Protein AF-A0A1F9ZJT3-F1 (afdb_monomer)

Nearest PDB structures (foldseek):
  1t6t-assembly1_1  TM=8.947E-01  e=3.913E-06  Aquifex aeolicus VF5
  2au3-assembly1_A  TM=6.476E-01  e=7.964E-03  Aquifex aeolicus
  5guj-assembly1_A  TM=5.489E-01  e=1.823E-02  Bacillus subtilis subsp. subtilis str. 168
  5vaz-assembly2_B  TM=5.739E-01  e=1.127E-01  Pseudomonas aeruginosa PAO1
  2yvq-assembly1_A  TM=6.242E-01  e=6.342E+00  Homo sapiens

Solvent-accessible surface area (backbone atoms only — not comparable to full-atom values): 7301 Å² total; per-residue (Å²): 129,79,50,51,47,58,45,43,52,56,51,50,58,51,46,53,52,47,42,62,47,18,72,81,27,38,36,37,25,65,36,70,61,38,43,53,26,36,40,74,66,72,36,75,54,49,57,43,47,64,53,88,90,57,53,70,59,62,48,33,56,60,49,41,75,82,31,63,44,37,34,51,49,53,37,75,42,77,64,25,53,49,50,52,50,54,49,42,57,41,25,48,76,58,70,17,47,72,47,54,62,66,44,54,50,51,47,64,74,44,53,88,82,50,56,43,58,63,52,46,51,62,52,53,54,50,27,53,59,51,29,72,70,75,113

Radius of gyration: 15.2 Å; Cα contacts (8 Å, |Δi|>4): 179; chains: 1; bounding box: 44×25×41 Å

Foldseek 3Di:
DDDLQRLLVLVLVLLVVVQVCLPQAAEEEADPLLQVLNVLSVRNHRDDHLDPPDDLLNSLLVCLVRAQEYEYAYWQDPVRVVVLVSNCVSNVVSNHHYDDPSNVSVCVSCPPVDGGSNCVSVVSVVSVVRNVVVD

Structure (mmCIF, N/CA/C/O backbone):
data_AF-A0A1F9ZJT3-F1
#
_entry.id   AF-A0A1F9ZJT3-F1
#
loop_
_atom_site.group_PDB
_atom_site.id
_atom_site.type_symbol
_atom_site.label_atom_id
_atom_site.label_alt_id
_atom_site.label_comp_id
_atom_site.label_asym_id
_atom_site.label_entity_id
_atom_site.label_seq_id
_atom_site.pdbx_PDB_ins_code
_atom_site.Cartn_x
_atom_site.Cartn_y
_atom_site.Cartn_z
_atom_site.occupancy
_atom_site.B_iso_or_equiv
_atom_site.auth_seq_id
_atom_site.auth_comp_id
_atom_site.auth_asym_id
_atom_site.auth_atom_id
_atom_site.pdbx_PDB_model_num
ATOM 1 N N . MET A 1 1 ? -18.035 13.826 12.768 1.00 80.12 1 MET A N 1
ATOM 2 C CA . MET A 1 1 ? -16.914 12.859 12.665 1.00 80.12 1 MET A CA 1
ATOM 3 C C . MET A 1 1 ? -17.532 11.481 12.581 1.00 80.12 1 MET A C 1
ATOM 5 O O . MET A 1 1 ? -18.493 11.282 13.305 1.00 80.12 1 MET A O 1
ATOM 9 N N . LEU A 1 2 ? -16.990 10.577 11.758 1.00 88.00 2 LEU A N 1
ATOM 10 C CA . LEU A 1 2 ? -17.476 9.194 11.705 1.00 88.00 2 LEU A CA 1
ATOM 11 C C . LEU A 1 2 ? -17.394 8.528 13.086 1.00 88.00 2 LEU A C 1
ATOM 13 O O . LEU A 1 2 ? -16.377 8.682 13.778 1.00 88.00 2 LEU A O 1
ATOM 17 N N . THR A 1 3 ? -18.442 7.798 13.453 1.00 93.75 3 THR A N 1
ATOM 18 C CA . THR A 1 3 ? -18.465 6.871 14.590 1.00 93.75 3 THR A CA 1
ATOM 19 C C . THR A 1 3 ? -17.497 5.702 14.349 1.00 93.75 3 THR A C 1
ATOM 21 O O . THR A 1 3 ? -17.047 5.486 13.217 1.00 93.75 3 THR A O 1
ATOM 24 N N . PRO A 1 4 ? -17.134 4.919 15.383 1.00 93.75 4 PRO A N 1
ATOM 25 C CA . PRO A 1 4 ? -16.359 3.696 15.188 1.00 93.75 4 PRO A CA 1
ATOM 26 C C . PRO A 1 4 ? -16.998 2.721 14.188 1.00 93.75 4 PRO A C 1
ATOM 28 O O . PRO A 1 4 ? -16.265 2.139 13.390 1.00 93.75 4 PRO A O 1
ATOM 31 N N . ALA A 1 5 ? -18.330 2.586 14.201 1.00 95.88 5 ALA A N 1
ATOM 32 C CA . ALA A 1 5 ? -19.074 1.711 13.296 1.00 95.88 5 ALA A CA 1
ATOM 33 C C . ALA A 1 5 ? -19.009 2.198 11.839 1.00 95.88 5 ALA A C 1
ATOM 35 O O . ALA A 1 5 ? -18.558 1.455 10.972 1.00 95.88 5 ALA A O 1
ATOM 36 N N . GLU A 1 6 ? -19.329 3.472 11.584 1.00 95.94 6 GLU A N 1
ATOM 37 C CA . GLU A 1 6 ? -19.243 4.060 10.235 1.00 95.94 6 GLU A CA 1
ATOM 38 C C . GLU A 1 6 ? -17.812 3.984 9.683 1.00 95.94 6 GLU A C 1
ATOM 40 O O . GLU A 1 6 ? -17.582 3.695 8.512 1.00 95.94 6 GLU A O 1
ATOM 45 N N . ARG A 1 7 ? -16.806 4.214 10.535 1.00 95.12 7 ARG A N 1
ATOM 46 C CA . ARG A 1 7 ? -15.402 4.159 10.116 1.00 95.12 7 ARG A CA 1
ATOM 47 C C . ARG A 1 7 ? -14.944 2.736 9.811 1.00 95.12 7 ARG A C 1
ATOM 49 O O . ARG A 1 7 ? -14.147 2.547 8.898 1.00 95.12 7 ARG A O 1
ATOM 56 N N . LEU A 1 8 ? -15.413 1.754 10.583 1.00 96.44 8 LEU A N 1
ATOM 57 C CA . LEU A 1 8 ? -15.176 0.342 10.300 1.00 96.44 8 LEU A CA 1
ATOM 58 C C . LEU A 1 8 ? -15.787 -0.041 8.953 1.00 96.44 8 LEU A C 1
ATOM 60 O O . LEU A 1 8 ? -15.095 -0.648 8.144 1.00 96.44 8 LEU A O 1
ATOM 64 N N . GLU A 1 9 ? -17.039 0.339 8.709 1.00 97.25 9 GLU A N 1
ATOM 65 C CA . GLU A 1 9 ? -17.746 0.051 7.461 1.00 97.25 9 GLU A CA 1
ATOM 66 C C . GLU A 1 9 ? -16.985 0.592 6.241 1.00 97.25 9 GLU A C 1
ATOM 68 O O . GLU A 1 9 ? -16.721 -0.150 5.297 1.00 97.25 9 GLU A O 1
ATOM 73 N N . GLU A 1 10 ? -16.543 1.851 6.286 1.00 97.25 10 GLU A N 1
ATOM 74 C CA . GLU A 1 10 ? -15.774 2.460 5.195 1.00 97.25 10 GLU A CA 1
ATOM 75 C C . GLU A 1 1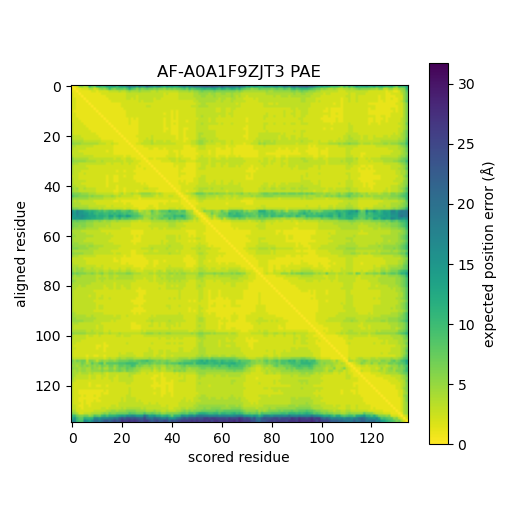0 ? -14.408 1.789 4.974 1.00 97.25 10 GLU A C 1
ATOM 77 O O . GLU A 1 10 ? -13.957 1.659 3.834 1.00 97.25 10 GLU A O 1
ATOM 82 N N . ILE A 1 11 ? -13.748 1.319 6.040 1.00 96.12 11 ILE A N 1
ATOM 83 C CA . ILE A 1 11 ? -12.508 0.541 5.908 1.00 96.12 11 ILE A CA 1
ATOM 84 C C . ILE A 1 11 ? -12.791 -0.808 5.249 1.00 96.12 11 ILE A C 1
ATOM 86 O O . ILE A 1 11 ? -12.046 -1.195 4.355 1.00 96.12 11 ILE A O 1
ATOM 90 N N . LEU A 1 12 ? -13.849 -1.515 5.653 1.00 96.81 12 LEU A N 1
ATOM 91 C CA . LEU A 1 12 ? -14.190 -2.817 5.075 1.00 96.81 12 LEU A CA 1
ATOM 92 C C . LEU A 1 12 ? -14.534 -2.693 3.585 1.00 96.81 12 LEU A C 1
ATOM 94 O O . LEU A 1 12 ? -13.941 -3.408 2.787 1.00 96.81 12 LEU A O 1
ATOM 98 N N . LYS A 1 13 ? -15.343 -1.699 3.188 1.00 97.50 13 LYS A N 1
ATOM 99 C CA . LYS A 1 13 ? -15.613 -1.401 1.766 1.00 97.50 13 LYS A CA 1
ATOM 100 C C . LYS A 1 13 ? -14.334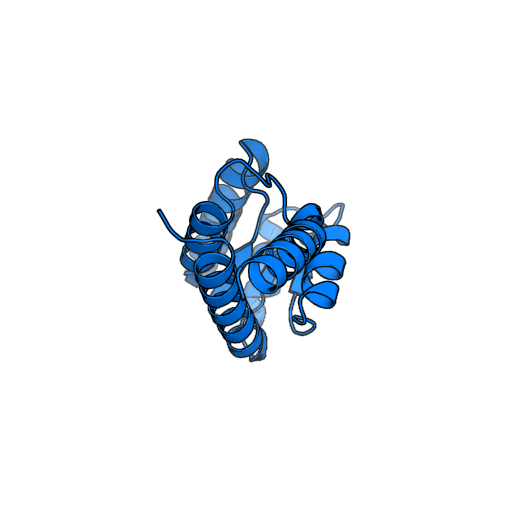 -1.151 0.964 1.00 97.50 13 LYS A C 1
ATOM 102 O O . LYS A 1 13 ? -14.225 -1.536 -0.199 1.00 97.50 13 LYS A O 1
ATOM 107 N N . LEU A 1 14 ? -13.362 -0.466 1.568 1.00 96.62 14 LEU A N 1
ATOM 108 C CA . LEU A 1 14 ? -12.083 -0.183 0.925 1.00 96.62 14 LEU A CA 1
ATOM 109 C C . LEU A 1 14 ? -11.203 -1.434 0.803 1.00 96.62 14 LEU A C 1
ATOM 111 O O . LEU A 1 14 ? -10.497 -1.567 -0.195 1.00 96.62 14 LEU A O 1
ATOM 115 N N . LEU A 1 15 ? -11.247 -2.334 1.790 1.00 96.38 15 LEU A N 1
ATOM 116 C CA . LEU A 1 15 ? -10.558 -3.624 1.741 1.00 96.38 15 LEU A CA 1
ATOM 117 C C . LEU A 1 15 ? -11.180 -4.557 0.699 1.00 96.38 15 LEU A C 1
ATOM 119 O O . LEU A 1 15 ? -10.429 -5.145 -0.069 1.00 96.38 15 LEU A O 1
ATOM 123 N N . ASP A 1 16 ? -12.510 -4.614 0.601 1.00 96.81 16 ASP A N 1
ATOM 124 C CA . ASP A 1 16 ? -13.207 -5.390 -0.433 1.00 96.81 16 ASP A CA 1
ATOM 125 C C . ASP A 1 16 ? -12.802 -4.903 -1.830 1.00 96.81 16 ASP A C 1
ATOM 127 O O . ASP A 1 16 ? -12.373 -5.678 -2.680 1.00 96.81 16 ASP A O 1
ATOM 131 N N . LYS A 1 17 ? -12.795 -3.580 -2.034 1.00 96.38 17 LYS A N 1
ATOM 132 C CA . LYS A 1 17 ? -12.313 -2.978 -3.282 1.00 96.38 17 LYS A CA 1
ATOM 133 C C . LYS A 1 17 ? -10.843 -3.297 -3.568 1.00 96.38 17 LYS A C 1
ATOM 135 O O . LYS A 1 17 ? -10.466 -3.450 -4.729 1.00 96.38 17 LYS A O 1
ATOM 140 N N . LEU A 1 18 ? -9.992 -3.314 -2.541 1.00 96.44 18 LEU A N 1
ATOM 141 C CA . LEU A 1 18 ? -8.587 -3.690 -2.696 1.00 96.44 18 LEU A CA 1
ATOM 142 C C . LEU A 1 18 ? -8.456 -5.158 -3.093 1.00 96.44 18 LEU A C 1
ATOM 144 O O . LEU A 1 18 ? -7.621 -5.443 -3.942 1.00 96.44 18 LEU A O 1
ATOM 148 N N . GLU A 1 19 ? -9.268 -6.055 -2.534 1.00 96.75 19 GLU A N 1
ATOM 149 C CA . GLU A 1 19 ? -9.248 -7.472 -2.901 1.00 96.75 19 GLU A CA 1
ATOM 150 C C . GLU A 1 19 ? -9.769 -7.721 -4.322 1.00 96.75 19 GLU A C 1
ATOM 152 O O . GLU A 1 19 ? -9.192 -8.519 -5.056 1.00 96.75 19 GLU A O 1
ATOM 157 N N . ASP A 1 20 ? -10.787 -6.982 -4.764 1.00 96.44 20 ASP A N 1
ATOM 158 C CA . ASP A 1 20 ? -11.243 -7.044 -6.156 1.00 96.44 20 ASP A CA 1
ATOM 159 C C . ASP A 1 20 ? -10.145 -6.570 -7.123 1.00 96.44 20 ASP A C 1
ATOM 161 O O . ASP A 1 20 ? -9.850 -7.222 -8.123 1.00 96.44 20 ASP A O 1
ATOM 165 N N . ILE A 1 21 ? -9.494 -5.444 -6.811 1.00 95.75 21 ILE A N 1
ATOM 166 C CA . ILE A 1 21 ? -8.399 -4.889 -7.623 1.00 95.75 21 ILE A CA 1
ATOM 167 C C . ILE A 1 21 ? -7.179 -5.813 -7.617 1.00 95.75 21 ILE A C 1
ATOM 169 O O . ILE A 1 21 ? -6.526 -5.965 -8.654 1.00 95.75 21 ILE A O 1
ATOM 173 N N . SER A 1 22 ? -6.893 -6.457 -6.479 1.00 96.25 22 SER A N 1
ATOM 174 C CA . SER A 1 22 ? -5.779 -7.397 -6.325 1.00 96.25 22 SER A CA 1
ATOM 175 C C . SER A 1 22 ? -5.885 -8.580 -7.287 1.00 96.25 22 SER A C 1
ATOM 177 O O . SER A 1 22 ? -4.913 -9.313 -7.466 1.00 96.25 22 SER A O 1
ATOM 179 N N . ALA A 1 23 ? -7.026 -8.754 -7.963 1.00 94.56 23 ALA A N 1
ATOM 180 C CA . ALA A 1 23 ? -7.203 -9.828 -8.908 1.00 94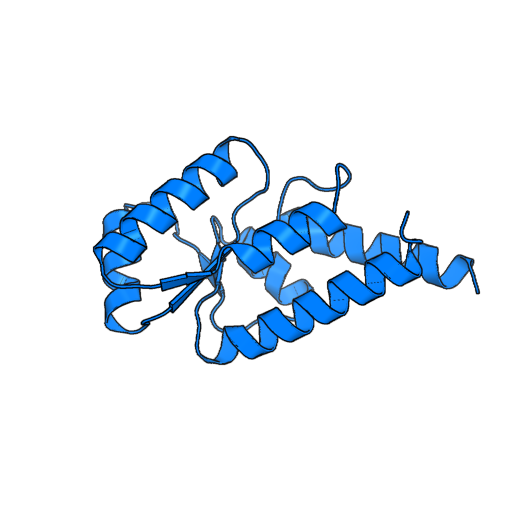.56 23 ALA A CA 1
ATOM 181 C C . ALA A 1 23 ? -6.221 -9.806 -10.078 1.00 94.56 23 ALA A C 1
ATOM 183 O O . ALA A 1 23 ? -5.625 -10.839 -10.386 1.00 94.56 23 ALA A O 1
ATOM 184 N N . ASP A 1 24 ? -6.023 -8.621 -10.645 1.00 95.06 24 ASP A N 1
ATOM 185 C CA . ASP A 1 24 ? -5.223 -8.406 -11.853 1.00 95.06 24 ASP A CA 1
ATOM 186 C C . ASP A 1 24 ? -4.184 -7.287 -11.666 1.00 95.06 24 ASP A C 1
ATOM 188 O O . ASP A 1 24 ? -3.252 -7.146 -12.458 1.00 95.06 24 ASP A O 1
ATOM 192 N N . THR A 1 25 ? -4.325 -6.485 -10.604 1.00 97.56 25 THR A N 1
ATOM 193 C CA . THR A 1 25 ? -3.456 -5.343 -10.307 1.00 97.56 25 THR A CA 1
ATOM 194 C C . THR A 1 25 ? -2.639 -5.613 -9.044 1.00 97.56 25 THR A C 1
ATOM 196 O O . THR A 1 25 ? -3.218 -5.780 -7.968 1.00 97.56 25 THR A O 1
ATOM 199 N N . PRO A 1 26 ? -1.299 -5.614 -9.109 1.00 97.81 26 PRO A N 1
ATOM 200 C CA . PRO A 1 26 ? -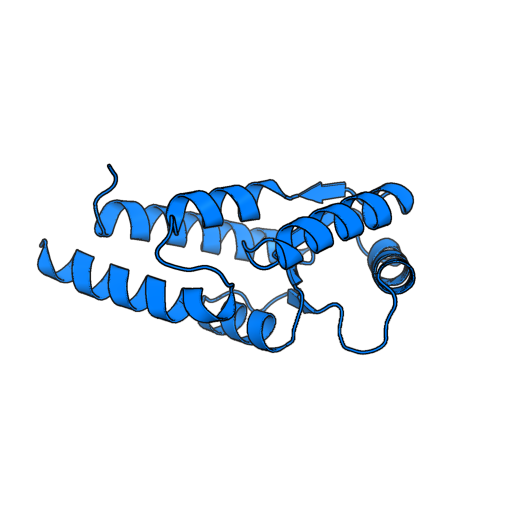0.474 -5.842 -7.937 1.00 97.81 26 PRO A CA 1
ATOM 201 C C . PRO A 1 26 ? -0.562 -4.686 -6.938 1.00 97.81 26 PRO A C 1
ATOM 203 O O . PRO A 1 26 ? -0.517 -3.504 -7.297 1.00 97.81 26 PRO A O 1
ATOM 206 N N . ILE A 1 27 ? -0.631 -5.047 -5.658 1.00 98.19 27 ILE A N 1
ATOM 207 C CA . ILE A 1 27 ? -0.511 -4.134 -4.523 1.00 98.19 27 ILE A CA 1
ATOM 208 C C . ILE A 1 27 ? 0.944 -4.164 -4.059 1.00 98.19 27 ILE A C 1
ATOM 210 O O . ILE A 1 27 ? 1.409 -5.135 -3.463 1.00 98.19 27 ILE A O 1
ATOM 214 N N . VAL A 1 28 ? 1.669 -3.087 -4.336 1.00 97.69 28 VAL A N 1
ATOM 215 C CA . VAL A 1 28 ? 3.081 -2.930 -3.993 1.00 97.69 28 VAL A CA 1
ATOM 216 C C . VAL A 1 28 ? 3.218 -2.420 -2.563 1.00 97.69 28 VAL A C 1
ATOM 218 O O . VAL A 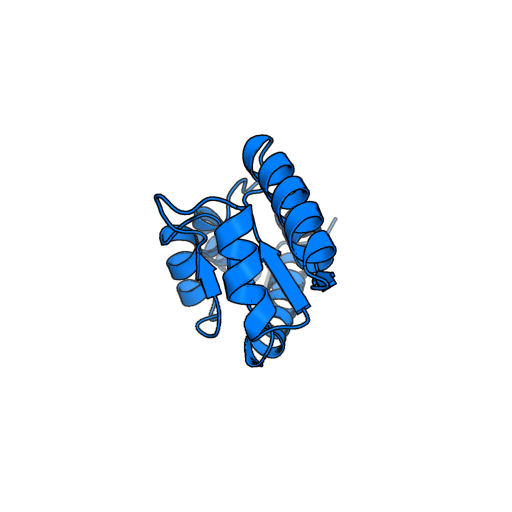1 28 ? 2.716 -1.342 -2.237 1.00 97.69 28 VAL A O 1
ATOM 221 N N . VAL A 1 29 ? 3.948 -3.166 -1.735 1.00 96.19 29 VAL A N 1
ATOM 222 C CA . VAL A 1 29 ? 4.235 -2.838 -0.329 1.00 96.19 29 VAL A CA 1
ATOM 223 C C . VAL A 1 29 ? 5.740 -2.769 -0.051 1.00 96.19 29 VAL A C 1
ATOM 225 O O . VAL A 1 29 ? 6.556 -3.231 -0.852 1.00 96.19 29 VAL A O 1
ATOM 228 N N . GLU A 1 30 ? 6.140 -2.190 1.083 1.00 92.44 30 GLU A N 1
ATOM 229 C CA . GLU A 1 30 ? 7.561 -2.044 1.428 1.00 92.44 30 GLU A CA 1
ATOM 230 C C . GLU A 1 30 ? 8.177 -3.393 1.828 1.00 92.44 30 GLU A C 1
ATOM 232 O O . GLU A 1 30 ? 9.227 -3.789 1.308 1.00 92.44 30 GLU A O 1
ATOM 237 N N . GLY A 1 31 ? 7.511 -4.135 2.717 1.00 92.94 31 GLY A N 1
ATOM 238 C CA . GLY A 1 31 ? 8.080 -5.320 3.348 1.00 92.94 31 GLY A CA 1
ATOM 239 C C . GLY A 1 31 ? 7.158 -6.534 3.417 1.00 92.94 31 GLY A C 1
ATOM 240 O O . GLY A 1 31 ? 5.951 -6.479 3.212 1.00 92.94 31 GLY A O 1
ATOM 241 N N . ARG A 1 32 ? 7.746 -7.683 3.773 1.00 93.75 32 ARG A N 1
ATOM 242 C CA . ARG A 1 32 ? 7.000 -8.942 3.963 1.00 93.75 32 ARG A CA 1
ATOM 243 C C . ARG A 1 32 ? 5.974 -8.865 5.093 1.00 93.75 32 ARG A C 1
ATOM 245 O O . ARG A 1 32 ? 4.985 -9.581 5.055 1.00 93.75 32 ARG A O 1
ATOM 252 N N . ARG A 1 33 ? 6.209 -8.032 6.109 1.00 94.88 33 ARG A N 1
ATOM 253 C CA . ARG A 1 33 ? 5.259 -7.872 7.216 1.00 94.88 33 ARG A CA 1
ATOM 254 C C . ARG A 1 33 ? 3.982 -7.161 6.771 1.00 94.88 33 ARG A C 1
ATOM 256 O O . ARG A 1 33 ? 2.911 -7.552 7.220 1.00 94.88 33 ARG A O 1
ATOM 263 N N . ASP A 1 34 ? 4.084 -6.238 5.818 1.00 95.69 34 ASP A N 1
ATOM 264 C CA . ASP A 1 34 ? 2.923 -5.607 5.183 1.00 95.69 34 ASP A CA 1
ATOM 265 C C . ASP A 1 34 ? 2.106 -6.633 4.398 1.00 95.69 34 ASP A C 1
ATOM 267 O O . ASP A 1 34 ? 0.885 -6.668 4.517 1.00 95.69 34 ASP A O 1
ATOM 271 N N . VAL A 1 35 ? 2.776 -7.529 3.658 1.00 96.69 35 VAL A N 1
ATOM 272 C CA . VAL A 1 35 ? 2.115 -8.649 2.961 1.00 96.69 35 VAL A CA 1
ATOM 273 C C . VAL A 1 35 ? 1.309 -9.498 3.948 1.00 96.69 35 VAL A C 1
ATOM 275 O O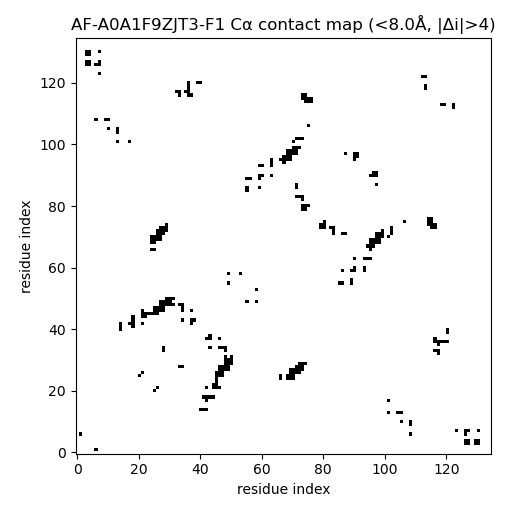 . VAL A 1 35 ? 0.144 -9.804 3.707 1.00 96.69 35 VAL A O 1
ATOM 278 N N . GLU A 1 36 ? 1.901 -9.856 5.090 1.00 96.88 36 GLU A N 1
ATOM 279 C CA . GLU A 1 36 ? 1.202 -10.627 6.123 1.00 96.88 36 GLU A CA 1
ATOM 280 C C . GLU A 1 36 ? 0.059 -9.840 6.782 1.00 96.88 36 GLU A C 1
ATOM 282 O O . GLU A 1 36 ? -0.971 -10.421 7.130 1.00 96.88 36 GLU A O 1
ATOM 287 N N . ALA A 1 37 ? 0.194 -8.522 6.931 1.00 96.75 37 ALA A N 1
ATOM 288 C CA . ALA A 1 37 ? -0.883 -7.671 7.423 1.00 96.75 37 ALA A CA 1
ATOM 289 C C . ALA A 1 37 ? -2.065 -7.632 6.443 1.00 96.75 37 ALA A C 1
ATOM 291 O O . ALA A 1 37 ? -3.205 -7.795 6.875 1.00 96.75 37 ALA A O 1
ATOM 292 N N . PHE A 1 38 ? -1.810 -7.510 5.138 1.00 97.12 38 PHE A N 1
ATOM 293 C CA . PHE A 1 38 ? -2.839 -7.608 4.099 1.00 97.12 38 PHE A CA 1
ATOM 294 C C . PHE A 1 38 ? -3.562 -8.957 4.125 1.00 97.12 38 PHE A C 1
ATOM 296 O O . PHE A 1 38 ? -4.793 -8.979 4.172 1.00 97.12 38 PHE A O 1
ATOM 303 N N . LYS A 1 39 ? -2.826 -10.071 4.240 1.00 96.62 39 LYS A N 1
ATOM 304 C CA . LYS A 1 39 ? -3.425 -11.411 4.380 1.00 96.62 39 LYS A CA 1
ATOM 305 C C . LYS A 1 39 ? -4.365 -11.503 5.580 1.00 96.62 39 LYS A C 1
ATOM 307 O O . LYS A 1 39 ? -5.465 -12.033 5.464 1.00 96.62 39 LYS A O 1
ATOM 312 N N . ARG A 1 40 ? -3.969 -10.950 6.733 1.00 96.81 40 ARG A N 1
ATOM 313 C CA . ARG A 1 40 ? -4.819 -10.896 7.941 1.00 96.81 40 ARG A CA 1
ATOM 314 C C . ARG A 1 40 ? -6.065 -10.028 7.762 1.00 96.81 40 ARG A C 1
ATOM 316 O O . ARG A 1 40 ? -7.032 -10.218 8.493 1.00 96.81 40 ARG A O 1
ATOM 323 N N . MET A 1 41 ? -6.035 -9.080 6.829 1.00 95.50 41 MET A N 1
ATOM 324 C CA . MET A 1 41 ? -7.173 -8.236 6.459 1.00 95.50 41 MET A CA 1
ATOM 325 C C . MET A 1 41 ? -8.031 -8.839 5.337 1.00 95.50 41 MET A C 1
ATOM 327 O O . MET A 1 41 ? -8.990 -8.197 4.925 1.00 95.50 41 MET A O 1
ATOM 331 N N . GLY A 1 42 ? -7.725 -10.058 4.875 1.00 94.94 42 GLY A N 1
ATOM 332 C CA . GLY A 1 42 ? -8.490 -10.757 3.839 1.00 94.94 42 GLY A CA 1
ATOM 333 C C . GLY A 1 42 ? -7.982 -10.549 2.413 1.00 94.94 42 GLY A C 1
ATOM 334 O O . GLY A 1 42 ? -8.624 -11.029 1.490 1.00 94.94 42 GLY A O 1
ATOM 335 N N . ILE A 1 43 ? -6.836 -9.885 2.230 1.00 96.31 43 ILE A N 1
ATOM 336 C CA . ILE A 1 43 ? -6.251 -9.606 0.912 1.00 96.31 43 ILE A CA 1
ATOM 337 C C . ILE A 1 43 ? -5.005 -10.467 0.729 1.00 96.31 43 ILE A C 1
ATOM 339 O O . ILE A 1 43 ? -3.951 -10.191 1.308 1.00 96.31 43 ILE A O 1
ATOM 343 N N . ALA A 1 44 ? -5.123 -11.548 -0.039 1.00 89.25 44 ALA A N 1
ATOM 344 C CA . ALA A 1 44 ? -4.049 -12.537 -0.174 1.00 89.25 44 ALA A CA 1
ATOM 345 C C . ALA A 1 44 ? -3.408 -12.573 -1.566 1.00 89.25 44 ALA A C 1
ATOM 347 O O . ALA A 1 44 ? -2.293 -13.084 -1.709 1.00 89.25 44 ALA A O 1
ATOM 348 N N . ARG A 1 45 ? -4.095 -12.053 -2.585 1.00 93.44 45 ARG A N 1
ATOM 349 C CA . ARG A 1 45 ? -3.666 -12.129 -3.985 1.00 93.44 45 ARG A CA 1
ATOM 350 C C . ARG A 1 45 ? -2.843 -10.906 -4.375 1.00 93.44 45 ARG A C 1
ATOM 352 O O . ARG A 1 45 ? -3.082 -9.810 -3.886 1.00 93.44 45 ARG A O 1
ATOM 359 N N . ASN A 1 46 ? -1.836 -11.121 -5.221 1.00 94.94 46 ASN A N 1
ATOM 360 C CA . ASN A 1 46 ? -0.991 -10.092 -5.841 1.00 94.94 46 ASN A CA 1
ATOM 361 C C . ASN A 1 46 ? -0.474 -8.976 -4.907 1.00 94.94 46 ASN A C 1
ATOM 363 O O . ASN A 1 46 ? -0.244 -7.850 -5.345 1.00 94.94 46 ASN A O 1
ATOM 367 N N . VAL A 1 47 ? -0.231 -9.275 -3.627 1.00 97.19 47 VAL A N 1
ATOM 368 C CA . VAL A 1 47 ? 0.462 -8.355 -2.714 1.00 97.19 47 VAL A CA 1
ATOM 369 C C . VAL A 1 47 ? 1.961 -8.620 -2.803 1.00 97.19 47 VAL A C 1
ATOM 371 O O . VAL A 1 47 ? 2.443 -9.675 -2.384 1.00 97.19 47 VAL A O 1
ATOM 374 N N . VAL A 1 48 ? 2.707 -7.667 -3.356 1.00 96.19 48 VAL A N 1
ATOM 375 C CA . VAL A 1 48 ? 4.124 -7.830 -3.699 1.00 96.19 48 VAL A CA 1
ATOM 376 C C . VAL A 1 48 ? 4.966 -6.838 -2.909 1.00 96.19 48 VAL A C 1
ATOM 378 O O . VAL A 1 48 ? 4.800 -5.627 -3.020 1.00 96.19 48 VAL A O 1
ATOM 381 N N . SER A 1 49 ? 5.909 -7.340 -2.113 1.00 95.62 49 SER A N 1
ATOM 382 C CA . SER A 1 49 ? 6.886 -6.483 -1.435 1.00 95.62 49 SER A CA 1
ATOM 383 C C . SER A 1 49 ? 8.071 -6.168 -2.348 1.00 95.62 49 SER A C 1
ATOM 385 O O . SER A 1 49 ? 8.565 -7.089 -2.999 1.00 95.62 49 SER A O 1
ATOM 387 N N . ILE A 1 50 ? 8.618 -4.948 -2.289 1.00 92.88 50 ILE A N 1
ATOM 388 C CA . ILE A 1 50 ? 9.852 -4.569 -3.020 1.00 92.88 50 ILE A CA 1
ATOM 389 C C . ILE A 1 50 ? 11.026 -5.506 -2.678 1.00 92.88 50 ILE A C 1
ATOM 391 O O . ILE A 1 50 ? 11.877 -5.802 -3.516 1.00 92.88 50 ILE A O 1
ATOM 395 N N . GLY A 1 51 ? 11.037 -6.034 -1.451 1.00 76.56 51 GLY A N 1
ATOM 396 C CA . GLY A 1 51 ? 12.050 -6.975 -0.990 1.00 76.56 51 GLY A CA 1
ATOM 397 C C . GLY A 1 51 ? 13.374 -6.292 -0.641 1.00 76.56 51 GLY A C 1
ATOM 398 O O . GLY A 1 51 ? 13.582 -5.100 -0.853 1.00 76.56 51 GLY A O 1
ATOM 399 N N . LYS A 1 52 ? 14.291 -7.053 -0.037 1.00 76.44 52 LYS A N 1
ATOM 400 C CA . LYS A 1 52 ? 15.625 -6.549 0.313 1.00 76.44 52 LYS A CA 1
ATOM 401 C C . LYS A 1 52 ? 16.575 -6.747 -0.866 1.00 76.44 52 LYS A C 1
ATOM 403 O O . LYS A 1 52 ? 16.664 -7.853 -1.386 1.00 76.44 52 LYS A O 1
ATOM 408 N N . GLY A 1 53 ? 17.325 -5.704 -1.218 1.00 78.62 53 GLY A N 1
ATOM 409 C CA . GLY A 1 53 ? 18.447 -5.788 -2.161 1.00 78.62 53 GLY A CA 1
ATOM 410 C C . GLY A 1 53 ? 18.117 -5.479 -3.622 1.00 78.62 53 GLY A C 1
ATOM 411 O O . GLY A 1 53 ? 19.044 -5.396 -4.421 1.00 78.62 53 GLY A O 1
ATOM 412 N N . LEU A 1 54 ? 16.846 -5.257 -3.973 1.00 84.50 54 LEU A N 1
ATOM 413 C CA . LEU A 1 54 ? 16.466 -4.784 -5.304 1.00 84.50 54 LEU A CA 1
ATOM 414 C C . LEU A 1 54 ? 16.363 -3.256 -5.314 1.00 84.50 54 LEU A C 1
ATOM 416 O O . LEU A 1 54 ? 15.845 -2.653 -4.372 1.00 84.50 54 LEU A O 1
ATOM 420 N N . SER A 1 55 ? 16.862 -2.621 -6.375 1.00 92.38 55 SER A N 1
ATOM 421 C CA . SER A 1 55 ? 16.640 -1.188 -6.572 1.00 92.38 55 SER A CA 1
ATOM 422 C C . SER A 1 55 ? 15.169 -0.929 -6.921 1.00 92.38 55 SER A C 1
ATOM 424 O O . SER A 1 55 ? 14.524 -1.777 -7.539 1.00 92.38 55 SER A O 1
ATOM 426 N N . ILE A 1 56 ? 14.645 0.253 -6.574 1.00 94.44 56 ILE A N 1
ATOM 427 C CA . ILE A 1 56 ? 13.279 0.660 -6.953 1.00 94.44 56 ILE A CA 1
ATOM 428 C C . ILE A 1 56 ? 13.091 0.557 -8.471 1.00 94.44 56 ILE A C 1
ATOM 430 O O . ILE A 1 56 ? 12.074 0.050 -8.927 1.00 94.44 56 ILE A O 1
ATOM 434 N N . PHE A 1 57 ? 14.090 0.983 -9.248 1.00 93.50 57 PHE A N 1
ATOM 435 C CA . PHE A 1 57 ? 14.017 0.959 -10.705 1.00 93.50 57 PHE A CA 1
ATOM 436 C C . PHE A 1 57 ? 13.889 -0.468 -11.247 1.00 93.50 57 PHE A C 1
ATOM 438 O O . PHE A 1 57 ? 12.960 -0.753 -11.992 1.00 93.50 57 PHE A O 1
ATOM 445 N N . THR A 1 58 ? 14.761 -1.383 -10.812 1.00 95.19 58 THR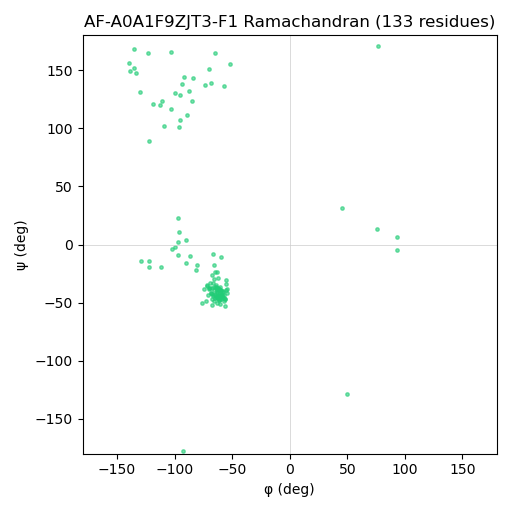 A N 1
ATOM 446 C CA . THR A 1 58 ? 14.716 -2.790 -11.243 1.00 95.19 58 THR A CA 1
ATOM 447 C C . THR A 1 58 ? 13.430 -3.479 -10.788 1.00 95.19 58 THR A C 1
ATOM 449 O O . THR A 1 58 ? 12.876 -4.300 -11.511 1.00 95.19 58 THR A O 1
ATOM 452 N N . PHE A 1 59 ? 12.930 -3.147 -9.593 1.00 97.00 59 PHE A N 1
ATOM 453 C CA . PHE A 1 59 ? 11.637 -3.641 -9.126 1.00 97.00 59 PHE A CA 1
ATOM 454 C C . PHE A 1 59 ? 10.501 -3.200 -10.058 1.00 97.00 59 PHE A C 1
ATOM 456 O O . PHE A 1 59 ? 9.737 -4.041 -10.529 1.00 97.00 59 PHE A O 1
ATOM 463 N N . CYS A 1 60 ? 10.418 -1.903 -10.361 1.00 97.50 60 CYS A N 1
ATOM 464 C CA . CYS A 1 60 ? 9.393 -1.353 -11.242 1.00 97.50 60 CYS A CA 1
ATOM 465 C C . CYS A 1 60 ? 9.490 -1.905 -12.672 1.00 97.50 60 CYS A C 1
ATOM 467 O O . CYS A 1 60 ? 8.457 -2.236 -13.247 1.00 97.50 60 CYS A O 1
ATOM 469 N N . GLU A 1 61 ? 10.702 -2.059 -13.213 1.00 96.88 61 GLU A N 1
ATOM 470 C CA . GLU A 1 61 ? 10.944 -2.656 -14.534 1.00 96.88 61 GLU A CA 1
ATOM 471 C C . GLU A 1 61 ? 10.468 -4.116 -14.604 1.00 96.88 61 GLU A C 1
ATOM 473 O O . GLU A 1 61 ? 9.907 -4.548 -15.604 1.00 96.88 61 GLU A O 1
ATOM 478 N N . ASN A 1 62 ? 10.665 -4.903 -13.543 1.00 96.12 62 ASN A N 1
ATOM 479 C CA . ASN A 1 62 ? 10.197 -6.289 -13.531 1.00 96.12 62 ASN A CA 1
ATOM 480 C C . ASN A 1 62 ? 8.667 -6.369 -13.520 1.00 96.12 62 ASN A C 1
ATOM 482 O O . ASN A 1 62 ? 8.093 -7.168 -14.252 1.00 96.12 62 ASN A O 1
ATOM 486 N N . ILE A 1 63 ? 8.010 -5.530 -12.717 1.00 97.50 63 ILE A N 1
ATOM 487 C CA . ILE A 1 63 ? 6.545 -5.489 -12.631 1.00 97.50 63 ILE A CA 1
ATOM 488 C C . ILE A 1 63 ? 5.918 -4.974 -13.938 1.00 97.50 63 ILE A C 1
ATOM 490 O O . ILE A 1 63 ? 4.883 -5.490 -14.358 1.00 97.50 63 ILE A O 1
ATOM 494 N N . SER A 1 64 ? 6.542 -4.001 -14.613 1.00 97.50 64 SER A N 1
ATOM 495 C CA . SER A 1 64 ? 6.004 -3.409 -15.849 1.00 97.50 64 SER A CA 1
ATOM 496 C C . SER A 1 64 ? 5.944 -4.374 -17.033 1.00 97.50 64 SER A C 1
ATOM 498 O O . SER A 1 64 ? 5.212 -4.126 -17.988 1.00 97.50 64 SER A O 1
ATOM 500 N N . ARG A 1 65 ? 6.677 -5.493 -16.975 1.00 97.31 65 ARG A N 1
ATOM 501 C CA . ARG A 1 65 ? 6.636 -6.543 -18.006 1.00 97.31 65 ARG A CA 1
ATOM 502 C C . ARG A 1 65 ? 5.298 -7.276 -18.054 1.00 97.31 65 ARG A C 1
ATOM 504 O O . ARG A 1 65 ? 4.945 -7.799 -19.106 1.00 97.31 65 ARG A O 1
ATOM 511 N N . GLU A 1 66 ? 4.578 -7.319 -16.936 1.00 96.94 66 GLU A N 1
ATOM 512 C CA . GLU A 1 66 ? 3.357 -8.121 -16.782 1.00 96.94 66 GLU A CA 1
ATOM 513 C C . GLU A 1 66 ? 2.132 -7.276 -16.405 1.00 96.94 66 GLU A C 1
ATOM 515 O O . GLU A 1 66 ? 1.000 -7.705 -16.627 1.00 96.94 66 GLU A O 1
ATOM 520 N N . HIS A 1 67 ? 2.331 -6.061 -15.883 1.00 97.88 67 HIS A N 1
ATOM 521 C CA . HIS A 1 67 ? 1.248 -5.233 -15.357 1.00 97.88 67 HIS A CA 1
ATOM 522 C C . HIS A 1 67 ? 1.272 -3.807 -15.913 1.00 97.88 67 HIS A C 1
ATOM 524 O O . HIS A 1 67 ? 2.287 -3.116 -15.863 1.00 97.88 67 HIS A O 1
ATOM 530 N N . ALA A 1 68 ? 0.110 -3.337 -16.375 1.00 97.44 68 ALA A N 1
ATOM 531 C CA . ALA A 1 68 ? -0.089 -1.968 -16.861 1.00 97.44 68 ALA A CA 1
ATOM 532 C C . ALA A 1 68 ? -0.523 -0.979 -15.760 1.00 97.44 68 ALA A C 1
ATOM 534 O O . ALA A 1 68 ? -0.454 0.237 -15.947 1.00 97.44 68 ALA A O 1
ATOM 535 N N . GLU A 1 69 ? -0.973 -1.481 -14.609 1.00 98.25 69 GLU A N 1
ATOM 536 C CA . GLU A 1 69 ? -1.369 -0.684 -13.447 1.00 98.25 69 GLU A CA 1
ATOM 537 C C . GLU A 1 69 ? -0.857 -1.342 -12.162 1.00 98.25 69 GLU A C 1
ATOM 539 O O . GLU A 1 69 ? -0.753 -2.564 -12.091 1.00 98.25 69 GLU A O 1
ATOM 544 N N . VAL A 1 70 ? -0.556 -0.531 -11.145 1.00 98.50 70 VAL A N 1
ATOM 545 C CA . VAL A 1 70 ? -0.233 -0.972 -9.780 1.00 98.50 70 VAL A CA 1
ATOM 546 C C . VAL A 1 70 ? -0.965 -0.123 -8.740 1.00 98.50 70 VAL A C 1
ATOM 548 O O . VAL A 1 70 ? -1.212 1.070 -8.940 1.00 98.50 70 VAL A O 1
ATOM 551 N N . VAL A 1 71 ? -1.238 -0.705 -7.573 1.00 98.06 71 VAL A N 1
ATOM 552 C CA . VAL A 1 71 ? -1.603 0.037 -6.357 1.00 98.06 71 VAL A CA 1
ATOM 553 C C . VAL A 1 71 ? -0.365 0.158 -5.479 1.00 98.06 71 VAL A C 1
ATOM 555 O O . VAL A 1 71 ? 0.283 -0.840 -5.188 1.00 98.06 71 VAL A O 1
ATOM 558 N N . VAL A 1 72 ? -0.041 1.362 -5.008 1.00 97.31 72 VAL A N 1
ATOM 559 C CA . VAL A 1 72 ? 1.089 1.564 -4.085 1.00 97.31 72 VAL A CA 1
ATOM 560 C C . VAL A 1 72 ? 0.573 1.749 -2.663 1.00 97.31 72 VAL A C 1
ATOM 562 O O . VAL A 1 72 ? -0.097 2.739 -2.359 1.00 97.31 72 VAL A O 1
ATOM 565 N N . MET A 1 73 ? 0.934 0.821 -1.777 1.00 96.19 73 MET A N 1
ATOM 566 C CA . MET A 1 73 ? 0.609 0.869 -0.357 1.00 96.19 73 MET A CA 1
ATOM 567 C C . MET A 1 73 ? 1.884 0.837 0.488 1.00 96.19 73 MET A C 1
ATOM 569 O O . MET A 1 73 ? 2.371 -0.211 0.890 1.00 96.19 73 MET A O 1
ATOM 573 N N . THR A 1 74 ? 2.425 2.019 0.769 1.00 93.75 74 THR A N 1
ATOM 574 C CA . THR A 1 74 ? 3.520 2.210 1.730 1.00 93.75 74 THR A CA 1
ATOM 575 C C . THR A 1 74 ? 2.986 2.790 3.034 1.00 93.75 74 THR A C 1
ATOM 577 O O . THR A 1 74 ? 1.913 3.412 3.045 1.00 93.75 74 THR A O 1
ATOM 580 N N . ASP A 1 75 ? 3.805 2.740 4.080 1.00 92.62 75 ASP A N 1
ATOM 581 C CA . ASP A 1 75 ? 3.536 3.416 5.346 1.00 92.62 75 ASP A CA 1
ATOM 582 C C . ASP A 1 75 ? 3.204 4.908 5.174 1.00 92.62 75 ASP A C 1
ATOM 584 O O . ASP A 1 75 ? 3.556 5.582 4.187 1.00 92.62 75 ASP A O 1
ATOM 588 N N . TRP A 1 76 ? 2.474 5.444 6.150 1.00 89.81 76 TRP A N 1
ATOM 589 C CA . TRP A 1 76 ? 1.949 6.813 6.129 1.00 89.81 76 TRP A CA 1
ATOM 590 C C . TRP A 1 76 ? 2.839 7.781 6.910 1.00 89.81 76 TRP A C 1
ATOM 592 O O . TRP A 1 76 ? 2.401 8.848 7.343 1.00 89.81 76 TRP A O 1
ATOM 602 N N . ASP A 1 77 ? 4.109 7.417 7.075 1.00 90.38 77 ASP A N 1
ATOM 603 C CA . ASP A 1 77 ? 5.138 8.259 7.655 1.00 90.38 77 ASP A CA 1
ATOM 604 C C . ASP A 1 77 ? 5.911 9.045 6.572 1.00 90.38 77 ASP A C 1
ATOM 606 O O . ASP A 1 77 ? 5.642 8.992 5.366 1.00 90.38 77 ASP A O 1
ATOM 610 N N . ARG A 1 78 ? 6.911 9.818 7.006 1.00 90.94 78 ARG A N 1
ATOM 611 C CA . ARG A 1 78 ? 7.735 10.627 6.098 1.00 90.94 78 ARG A CA 1
ATOM 612 C C . ARG A 1 78 ? 8.573 9.764 5.142 1.00 90.94 78 ARG A C 1
ATOM 614 O O . ARG A 1 78 ? 8.931 10.250 4.070 1.00 90.94 78 ARG A O 1
ATOM 621 N N . LYS A 1 79 ? 8.977 8.553 5.543 1.00 92.56 79 LYS A N 1
ATOM 622 C CA . LYS A 1 79 ? 9.783 7.638 4.719 1.00 92.56 79 LYS A CA 1
ATOM 623 C C . LYS A 1 79 ? 8.902 6.978 3.663 1.00 92.56 79 LYS A C 1
ATOM 625 O O . LYS A 1 79 ? 9.214 7.118 2.484 1.00 92.56 79 LYS A O 1
ATOM 630 N N . GLY A 1 80 ? 7.774 6.408 4.068 1.00 93.00 80 GLY A N 1
ATOM 631 C CA . GLY A 1 80 ? 6.773 5.831 3.183 1.00 93.00 80 GLY A CA 1
ATOM 632 C C . GLY A 1 80 ? 6.243 6.855 2.182 1.00 93.00 80 GLY A C 1
ATOM 633 O O . GLY A 1 80 ? 6.170 6.568 0.996 1.00 93.00 80 GLY A O 1
ATOM 634 N N . GLY A 1 81 ? 6.005 8.107 2.591 1.00 94.12 81 GLY A N 1
ATOM 635 C CA . GLY A 1 81 ? 5.634 9.175 1.654 1.00 94.12 81 GLY A CA 1
ATOM 636 C C . GLY A 1 81 ? 6.688 9.467 0.573 1.00 94.12 81 GLY A C 1
ATOM 637 O O . GLY A 1 81 ? 6.329 9.748 -0.570 1.00 94.12 81 GLY A O 1
ATOM 638 N N . ARG A 1 82 ? 7.987 9.382 0.901 1.00 95.75 82 ARG A N 1
ATOM 639 C CA . ARG A 1 82 ? 9.059 9.493 -0.105 1.00 95.75 82 ARG A CA 1
ATOM 640 C C . ARG A 1 82 ? 9.108 8.262 -1.002 1.00 95.75 82 ARG A C 1
ATOM 642 O O . ARG A 1 82 ? 9.217 8.423 -2.210 1.00 95.75 82 ARG A O 1
ATOM 649 N N . LEU A 1 83 ? 8.982 7.070 -0.422 1.00 95.00 83 LEU A N 1
ATOM 650 C CA . LEU A 1 83 ? 8.979 5.815 -1.166 1.00 95.00 83 LEU A CA 1
ATOM 651 C C . LEU A 1 83 ? 7.817 5.757 -2.166 1.00 95.00 83 LEU A C 1
ATOM 653 O O . LEU A 1 83 ? 8.044 5.448 -3.328 1.00 95.00 83 LEU A O 1
ATOM 657 N N . ALA A 1 84 ? 6.605 6.139 -1.755 1.00 95.56 84 ALA A N 1
ATOM 658 C CA . ALA A 1 84 ? 5.442 6.207 -2.636 1.00 95.56 84 ALA A CA 1
ATOM 659 C C . ALA A 1 84 ? 5.671 7.138 -3.834 1.00 95.56 84 ALA A C 1
ATOM 661 O O . ALA A 1 84 ? 5.296 6.797 -4.952 1.00 95.56 84 ALA A O 1
ATOM 662 N N . ARG A 1 85 ? 6.326 8.290 -3.621 1.00 96.38 85 ARG A N 1
ATOM 663 C CA . ARG A 1 85 ? 6.696 9.202 -4.713 1.00 96.38 85 ARG A CA 1
ATOM 664 C C . ARG A 1 85 ? 7.721 8.568 -5.654 1.00 96.38 85 ARG A C 1
ATOM 666 O O . ARG A 1 85 ? 7.505 8.583 -6.857 1.00 96.38 85 ARG A O 1
ATOM 673 N N . SER A 1 86 ? 8.790 7.980 -5.119 1.00 96.38 86 SER A N 1
ATOM 674 C CA . SER A 1 86 ? 9.824 7.340 -5.941 1.00 96.38 86 SER A CA 1
ATOM 675 C C . SER A 1 86 ? 9.292 6.144 -6.734 1.00 96.38 86 SER A C 1
ATOM 677 O O . SER A 1 86 ? 9.656 5.979 -7.892 1.00 96.38 86 SER A O 1
ATOM 679 N N . LEU A 1 87 ? 8.407 5.334 -6.143 1.00 97.19 87 LEU A N 1
ATOM 680 C CA . LEU A 1 87 ? 7.715 4.255 -6.851 1.00 97.19 87 LEU A CA 1
ATOM 681 C C . LEU A 1 87 ? 6.846 4.812 -7.971 1.00 97.19 87 LEU A C 1
ATOM 683 O O . LEU A 1 87 ? 6.897 4.297 -9.079 1.00 97.19 87 LEU A O 1
ATOM 687 N N . LYS A 1 88 ? 6.078 5.872 -7.696 1.00 97.56 88 LYS A N 1
ATOM 688 C CA . LYS A 1 88 ? 5.228 6.512 -8.699 1.00 97.56 88 LYS A CA 1
ATOM 689 C C . LYS A 1 88 ? 6.029 6.961 -9.916 1.00 97.56 88 LYS A C 1
ATOM 691 O O . LYS A 1 88 ? 5.722 6.542 -11.024 1.00 97.56 88 LYS A O 1
ATOM 696 N N . GLU A 1 89 ? 7.088 7.730 -9.689 1.00 97.88 89 GLU A N 1
ATOM 697 C CA . GLU A 1 89 ? 7.970 8.220 -10.751 1.00 97.88 89 GLU A CA 1
ATOM 698 C C . GLU A 1 89 ? 8.607 7.062 -11.540 1.00 97.88 89 GLU A C 1
ATOM 700 O O . GLU A 1 89 ? 8.628 7.088 -12.769 1.00 97.88 89 GLU A O 1
ATOM 705 N N . ALA A 1 90 ? 9.084 6.017 -10.855 1.00 97.88 90 ALA A N 1
ATOM 706 C CA . ALA A 1 90 ? 9.719 4.869 -11.503 1.00 97.88 90 ALA A CA 1
ATOM 707 C C . ALA A 1 90 ? 8.732 3.997 -12.302 1.00 97.88 90 ALA A C 1
ATOM 709 O O . ALA A 1 90 ? 9.078 3.523 -13.383 1.00 97.88 90 ALA A O 1
ATOM 710 N N . PHE A 1 91 ? 7.512 3.790 -11.804 1.00 98.31 91 PHE A N 1
ATOM 711 C CA . PHE A 1 91 ? 6.462 3.069 -12.525 1.00 98.31 91 PHE A CA 1
ATOM 712 C C . PHE A 1 91 ? 5.980 3.844 -13.748 1.00 98.31 91 PHE A C 1
ATOM 714 O O . PHE A 1 91 ? 5.916 3.276 -14.837 1.00 98.31 91 PHE A O 1
ATOM 721 N N . GLU A 1 92 ? 5.715 5.142 -13.596 1.00 97.69 92 GLU A N 1
ATOM 722 C CA . GLU A 1 92 ? 5.278 6.000 -14.700 1.00 97.69 92 GLU A CA 1
ATOM 723 C C . GLU A 1 92 ? 6.354 6.087 -15.796 1.00 97.69 92 GLU A C 1
ATOM 725 O O . GLU A 1 92 ? 6.028 6.020 -16.980 1.00 97.69 92 GLU A O 1
ATOM 730 N N . ALA A 1 93 ? 7.642 6.116 -15.426 1.00 97.94 93 ALA A N 1
ATOM 731 C CA . ALA A 1 93 ? 8.756 6.034 -16.377 1.00 97.94 93 ALA A CA 1
ATOM 732 C C . ALA A 1 93 ? 8.807 4.705 -17.159 1.00 97.94 93 ALA A C 1
ATOM 734 O O . ALA A 1 93 ? 9.358 4.662 -18.256 1.00 97.94 93 ALA A O 1
ATOM 735 N N . ASN A 1 94 ? 8.218 3.637 -16.616 1.00 97.44 94 ASN A N 1
ATOM 736 C CA . ASN A 1 94 ? 8.068 2.335 -17.267 1.00 97.44 94 ASN A CA 1
ATOM 737 C C . ASN A 1 94 ? 6.690 2.155 -17.940 1.00 97.44 94 ASN A C 1
ATOM 739 O O . ASN A 1 94 ? 6.347 1.044 -18.337 1.00 97.44 94 ASN A O 1
ATOM 743 N N . GLY A 1 95 ? 5.884 3.217 -18.064 1.00 97.69 95 GLY A N 1
ATOM 744 C CA . GLY A 1 95 ? 4.561 3.160 -18.696 1.00 97.69 95 GLY A CA 1
ATOM 745 C C . GLY A 1 95 ? 3.467 2.512 -17.840 1.00 97.69 95 GLY A C 1
ATOM 746 O O . GLY A 1 95 ? 2.396 2.205 -18.359 1.00 97.69 95 GLY A O 1
ATOM 747 N N . VAL A 1 96 ? 3.710 2.317 -16.541 1.00 98.50 96 VAL A N 1
ATOM 748 C CA . VAL A 1 96 ? 2.754 1.710 -15.607 1.00 98.50 96 VAL A CA 1
ATOM 749 C C . VAL A 1 96 ? 1.973 2.796 -14.877 1.00 98.50 96 VAL A C 1
ATOM 751 O O . VAL A 1 96 ? 2.545 3.706 -14.275 1.00 98.50 96 VAL A O 1
ATOM 754 N N . LYS A 1 97 ? 0.645 2.686 -14.885 1.00 98.12 97 LYS A N 1
ATOM 755 C CA . LYS A 1 97 ? -0.239 3.587 -14.143 1.00 98.12 97 LYS A CA 1
ATOM 756 C C . LYS A 1 97 ? -0.182 3.283 -12.646 1.00 98.12 97 LYS A C 1
ATOM 758 O O . LYS A 1 97 ? -0.252 2.129 -12.235 1.00 98.12 97 LYS A O 1
ATOM 763 N N . VAL A 1 98 ? -0.131 4.323 -11.816 1.00 97.88 98 VAL A N 1
ATOM 764 C CA . VAL A 1 98 ? -0.110 4.170 -10.355 1.00 97.88 98 VAL A CA 1
ATOM 765 C C . VAL A 1 98 ? -1.402 4.670 -9.725 1.00 97.88 98 VAL A C 1
ATOM 767 O O . VAL A 1 98 ? -1.776 5.835 -9.864 1.00 97.88 98 VAL A O 1
ATOM 770 N N . ASN A 1 99 ? -2.065 3.792 -8.975 1.00 95.38 99 ASN A N 1
ATOM 771 C CA . ASN A 1 99 ? -3.205 4.130 -8.138 1.00 95.38 99 ASN A CA 1
ATOM 772 C C . ASN A 1 99 ? -2.750 4.379 -6.691 1.00 95.38 99 ASN A C 1
ATOM 774 O O . ASN A 1 99 ? -2.527 3.455 -5.909 1.00 95.38 99 ASN A O 1
ATOM 778 N N . ASP A 1 100 ? -2.635 5.656 -6.329 1.00 89.00 100 ASP A N 1
ATOM 779 C CA . ASP A 1 100 ? -2.284 6.134 -4.985 1.00 89.00 100 ASP A CA 1
ATOM 780 C C . ASP A 1 100 ? -3.513 6.575 -4.157 1.00 89.00 100 ASP A C 1
ATOM 782 O O . ASP A 1 100 ? -3.393 6.920 -2.974 1.00 89.00 100 ASP A O 1
ATOM 786 N N . ARG A 1 101 ? -4.718 6.520 -4.744 1.00 93.69 101 ARG A N 1
ATOM 787 C CA . ARG A 1 101 ? -5.965 6.987 -4.115 1.00 93.69 101 ARG A CA 1
ATOM 788 C C . ARG A 1 101 ? -6.385 6.109 -2.942 1.00 93.69 101 ARG A C 1
ATOM 790 O O . ARG A 1 101 ? -6.787 6.635 -1.908 1.00 93.69 101 ARG A O 1
ATOM 797 N N . LEU A 1 102 ? -6.259 4.789 -3.083 1.00 93.62 102 LEU A N 1
ATOM 798 C CA . LEU A 1 102 ? -6.652 3.827 -2.042 1.00 93.62 102 LEU A CA 1
ATOM 799 C C . LEU A 1 102 ? -5.810 4.012 -0.772 1.00 93.62 102 LEU A C 1
ATOM 801 O O . LEU A 1 102 ? -6.340 4.005 0.339 1.00 93.62 102 LEU A O 1
ATOM 805 N N . ARG A 1 103 ? -4.511 4.300 -0.937 1.00 94.12 103 ARG A N 1
ATOM 806 C CA . ARG A 1 103 ? -3.624 4.668 0.170 1.00 94.12 103 ARG A CA 1
ATOM 807 C C . ARG A 1 103 ? -4.099 5.938 0.871 1.00 94.12 103 ARG A C 1
ATOM 809 O O . ARG A 1 103 ? -4.180 5.958 2.094 1.00 94.12 103 ARG A O 1
ATOM 816 N N . ALA A 1 104 ? -4.438 6.989 0.124 1.00 92.50 104 ALA A N 1
ATOM 817 C CA . ALA A 1 104 ? -4.933 8.236 0.710 1.00 92.50 104 ALA A CA 1
ATOM 818 C C . ALA A 1 104 ? -6.248 8.041 1.492 1.00 92.50 104 ALA A C 1
ATOM 820 O O . ALA A 1 104 ? -6.421 8.627 2.563 1.00 92.50 104 ALA A O 1
ATOM 821 N N . GLN A 1 105 ? -7.148 7.188 0.994 1.00 94.38 105 GLN A N 1
ATOM 822 C CA . GLN A 1 105 ? -8.391 6.837 1.684 1.00 94.38 105 GLN A CA 1
ATOM 823 C C . GLN A 1 105 ? -8.122 6.087 2.996 1.00 94.38 105 GLN A C 1
ATOM 825 O O . GLN A 1 105 ? -8.668 6.474 4.031 1.00 94.38 105 GLN A O 1
ATOM 830 N N . LEU A 1 106 ? -7.223 5.094 2.995 1.00 92.75 106 LEU A N 1
ATOM 831 C CA . LEU A 1 106 ? -6.814 4.399 4.222 1.00 92.75 106 LEU A CA 1
ATOM 832 C C . LEU A 1 106 ? -6.210 5.364 5.250 1.00 92.75 106 LEU A C 1
ATOM 834 O O . LEU A 1 106 ? -6.596 5.329 6.414 1.00 92.75 106 LEU A O 1
ATOM 838 N N . VAL A 1 107 ? -5.333 6.282 4.831 1.00 91.88 107 VAL A N 1
ATOM 839 C CA . VAL A 1 107 ? -4.755 7.309 5.722 1.00 91.88 107 VAL A CA 1
ATOM 840 C C . VAL A 1 107 ? -5.841 8.158 6.384 1.00 91.88 107 VAL A C 1
ATOM 842 O O . VAL A 1 107 ? -5.809 8.389 7.593 1.00 91.88 107 VAL A O 1
ATOM 845 N N . MET A 1 108 ? -6.821 8.615 5.604 1.00 92.06 108 MET A N 1
ATOM 846 C CA . MET A 1 108 ? -7.944 9.415 6.102 1.00 92.06 108 MET A CA 1
ATOM 847 C C . MET A 1 108 ? -8.786 8.657 7.136 1.00 92.06 108 MET A C 1
ATOM 849 O O . MET A 1 108 ? -9.154 9.226 8.168 1.00 92.06 108 MET A O 1
ATOM 853 N N . LEU A 1 109 ? -9.066 7.377 6.882 1.00 92.62 109 LEU A N 1
ATOM 854 C CA . LEU A 1 109 ? -9.861 6.524 7.768 1.00 92.62 109 LEU A CA 1
ATOM 855 C C . LEU A 1 109 ? -9.095 6.141 9.046 1.00 92.62 109 LEU A C 1
ATOM 857 O O . LEU A 1 109 ? -9.683 6.104 10.129 1.00 92.62 109 LEU A O 1
ATOM 861 N N . SER A 1 110 ? -7.779 5.946 8.957 1.00 88.44 110 SER A N 1
ATOM 862 C CA . SER A 1 110 ? -6.908 5.613 10.096 1.00 88.44 110 SER A CA 1
ATOM 863 C C . SER A 1 110 ? -6.503 6.826 10.944 1.00 88.44 110 SER A C 1
ATOM 865 O O . SER A 1 110 ? -6.107 6.681 12.107 1.00 88.44 110 SER A O 1
ATOM 867 N N . LYS A 1 111 ? -6.644 8.046 10.406 1.00 84.56 111 LYS A N 1
ATOM 868 C CA . LYS A 1 111 ? -6.301 9.316 11.069 1.00 84.56 111 LYS A CA 1
ATOM 869 C C . LYS A 1 111 ? -4.885 9.271 11.677 1.00 84.56 111 LYS A C 1
ATOM 871 O O . LYS A 1 111 ? -3.921 8.962 10.994 1.00 84.56 111 LYS A O 1
ATOM 876 N N . LYS A 1 112 ? -4.741 9.626 12.961 1.00 82.06 112 LYS A N 1
ATOM 877 C CA . LYS A 1 112 ? -3.469 9.601 13.710 1.00 82.06 112 LYS A CA 1
ATOM 878 C C . LYS A 1 112 ? -3.294 8.328 14.547 1.00 82.06 112 LYS A C 1
ATOM 880 O O . LYS A 1 112 ? -2.331 8.238 15.303 1.00 82.06 112 LYS A O 1
ATOM 885 N N . GLU A 1 113 ? -4.242 7.395 14.478 1.00 87.06 113 GLU A N 1
ATOM 886 C CA . GLU A 1 113 ? -4.287 6.226 15.365 1.00 87.06 113 GLU A CA 1
ATOM 887 C C . GLU A 1 113 ? -3.363 5.101 14.910 1.00 87.06 113 GLU A C 1
ATOM 889 O O . GLU A 1 113 ? -2.970 4.266 15.722 1.00 87.06 113 GLU A O 1
ATOM 894 N N . VAL A 1 114 ? -3.015 5.097 13.629 1.00 90.31 114 VAL A N 1
ATOM 895 C CA . VAL A 1 114 ? -2.142 4.116 13.003 1.00 90.31 114 VAL A CA 1
ATOM 896 C C . VAL A 1 114 ? -1.142 4.910 12.147 1.00 90.31 114 VAL A C 1
ATOM 898 O O . VAL A 1 114 ? -1.512 5.948 11.590 1.00 90.31 114 VAL A O 1
ATOM 901 N N . LYS A 1 115 ? 0.104 4.427 11.998 1.00 87.00 115 LYS A N 1
ATOM 902 C CA . LYS A 1 115 ? 1.118 5.026 11.092 1.00 87.00 115 LYS A CA 1
ATOM 903 C C . LYS A 1 115 ? 1.686 4.094 10.006 1.00 87.00 115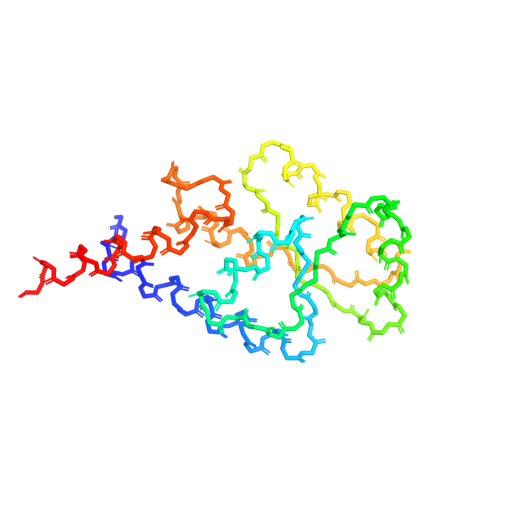 LYS A C 1
ATOM 905 O O . LYS A 1 115 ? 2.286 4.595 9.054 1.00 87.00 115 LYS A O 1
ATOM 910 N N . ASP A 1 116 ? 1.456 2.793 10.141 1.00 91.56 116 ASP A N 1
ATOM 911 C CA . ASP A 1 116 ? 2.003 1.732 9.298 1.00 91.56 116 ASP A CA 1
ATOM 912 C C . ASP A 1 116 ? 0.967 0.642 8.986 1.00 91.56 116 ASP A C 1
ATOM 914 O O . ASP A 1 116 ? -0.002 0.436 9.728 1.00 91.56 116 ASP A O 1
ATOM 918 N N . ILE A 1 117 ? 1.181 -0.068 7.878 1.00 92.75 117 ILE A N 1
ATOM 919 C CA . ILE A 1 117 ? 0.276 -1.127 7.405 1.00 92.75 117 ILE A CA 1
ATOM 920 C C . ILE A 1 117 ? 0.227 -2.292 8.401 1.00 92.75 117 ILE A C 1
ATOM 922 O O . ILE A 1 117 ? -0.848 -2.850 8.639 1.00 92.75 117 ILE A O 1
ATOM 926 N N . GLU A 1 118 ? 1.357 -2.620 9.036 1.00 94.88 118 GLU A N 1
ATOM 927 C CA . GLU A 1 118 ? 1.473 -3.702 10.023 1.00 94.88 118 GLU A CA 1
ATOM 928 C C . GLU A 1 118 ? 0.474 -3.571 11.186 1.00 94.88 118 GLU A C 1
ATOM 930 O O . GLU A 1 118 ? -0.030 -4.577 11.695 1.00 94.88 118 GLU A O 1
ATOM 935 N N . SER A 1 119 ? 0.150 -2.341 11.592 1.00 94.88 119 SER A N 1
ATOM 936 C CA . SER A 1 119 ? -0.759 -2.056 12.705 1.00 94.88 119 SER A CA 1
ATOM 937 C C . SER A 1 119 ? -2.243 -1.997 12.309 1.00 94.88 119 SER A C 1
ATOM 939 O O . SER A 1 119 ? -3.111 -1.969 13.192 1.00 94.88 119 SER A O 1
ATOM 941 N N . MET A 1 120 ? -2.575 -2.010 11.011 1.00 95.19 120 MET A N 1
ATOM 942 C CA . MET A 1 120 ? -3.964 -1.949 10.525 1.00 95.19 120 MET A CA 1
ATOM 943 C C . MET A 1 120 ? -4.867 -3.089 11.023 1.00 95.19 120 MET A C 1
ATOM 945 O O . MET A 1 120 ? -5.984 -2.790 11.457 1.00 95.19 120 MET A O 1
ATOM 949 N N . PRO A 1 121 ? -4.439 -4.369 11.040 1.00 96.12 121 PRO A N 1
ATOM 950 C CA . PRO A 1 121 ? -5.293 -5.459 11.516 1.00 96.12 121 PRO A CA 1
ATOM 951 C C . PRO A 1 121 ? -5.752 -5.249 12.967 1.00 96.12 121 PRO A C 1
ATOM 953 O O . PRO A 1 121 ? -6.932 -5.399 13.291 1.00 96.12 121 PRO A O 1
ATOM 956 N N . THR A 1 122 ? -4.833 -4.823 13.838 1.00 96.50 122 THR A N 1
ATOM 957 C CA . THR A 1 122 ? -5.123 -4.523 15.248 1.00 96.50 122 THR A CA 1
ATOM 958 C C . THR A 1 122 ? -6.105 -3.360 15.378 1.00 96.50 122 THR A C 1
ATOM 960 O O . THR A 1 122 ? -7.035 -3.404 16.186 1.00 96.50 122 THR A O 1
ATOM 963 N N . PHE A 1 123 ? -5.931 -2.321 14.563 1.00 96.06 123 PHE A N 1
ATOM 964 C CA . PHE A 1 123 ? -6.822 -1.167 14.540 1.00 96.06 123 PHE A CA 1
ATOM 965 C C . PHE A 1 123 ? -8.255 -1.529 14.133 1.00 96.06 123 PHE A C 1
ATOM 967 O O . PHE A 1 123 ? -9.205 -1.116 14.803 1.00 96.06 123 PHE A O 1
ATOM 974 N N . ILE A 1 124 ? -8.413 -2.348 13.092 1.00 96.31 124 ILE A N 1
ATOM 975 C CA . ILE A 1 124 ? -9.714 -2.870 12.653 1.00 96.31 124 ILE A CA 1
ATOM 976 C C . ILE A 1 124 ? -10.362 -3.700 13.769 1.00 96.31 124 ILE A C 1
ATOM 978 O O . ILE A 1 124 ? -11.545 -3.523 14.059 1.00 96.31 124 ILE A O 1
ATOM 982 N N . GLY A 1 125 ? -9.594 -4.554 14.455 1.00 96.62 125 GLY A N 1
ATOM 983 C CA . GLY A 1 125 ? -10.085 -5.325 15.604 1.00 96.62 125 GLY A CA 1
ATOM 984 C C . GLY A 1 125 ? -10.600 -4.441 16.749 1.00 96.62 125 GLY A C 1
ATOM 985 O O . GLY A 1 125 ? -11.661 -4.707 17.325 1.00 96.62 125 GLY A O 1
ATOM 986 N N . ARG A 1 126 ? -9.904 -3.332 17.035 1.00 96.00 126 ARG A N 1
ATOM 987 C CA . ARG A 1 126 ? -10.364 -2.335 18.014 1.00 96.00 126 ARG A CA 1
ATOM 988 C C . ARG A 1 126 ? -11.660 -1.664 17.566 1.00 96.00 126 ARG A C 1
ATOM 990 O O . ARG A 1 126 ? -12.571 -1.525 18.377 1.00 96.00 126 ARG A O 1
ATOM 997 N N . LEU A 1 127 ? -11.754 -1.266 16.298 1.00 95.69 127 LEU A N 1
ATOM 998 C CA . LEU A 1 127 ? -12.965 -0.663 15.743 1.00 95.69 127 LEU A CA 1
ATOM 999 C C . LEU A 1 127 ? -14.175 -1.598 15.834 1.00 95.69 127 LEU A C 1
ATOM 1001 O O . LEU A 1 127 ? -15.226 -1.156 16.285 1.00 95.69 127 LEU A O 1
ATOM 1005 N N . ARG A 1 128 ? -14.007 -2.890 15.520 1.00 96.12 128 ARG A N 1
ATOM 1006 C CA . ARG A 1 128 ? -15.047 -3.922 15.702 1.00 96.12 128 ARG A CA 1
ATOM 1007 C C . ARG A 1 128 ? -15.532 -3.997 17.147 1.00 96.12 128 ARG A C 1
ATOM 1009 O O . ARG A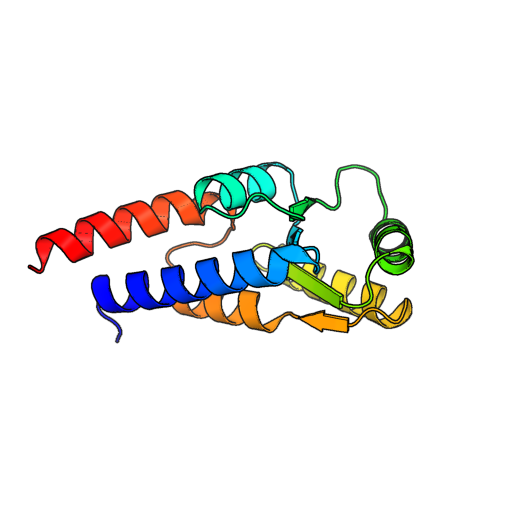 1 128 ? -16.728 -3.972 17.400 1.00 96.12 128 ARG A O 1
ATOM 1016 N N . THR A 1 129 ? -14.602 -4.020 18.102 1.00 96.56 129 THR A N 1
ATOM 1017 C CA . THR A 1 129 ? -14.947 -4.041 19.534 1.00 96.56 129 THR A CA 1
ATOM 1018 C C . THR A 1 129 ? -15.734 -2.802 19.960 1.00 96.56 129 THR A C 1
ATOM 1020 O O . THR A 1 129 ? -16.625 -2.903 20.795 1.00 96.56 129 THR A O 1
ATOM 1023 N N . LEU A 1 130 ? -15.392 -1.628 19.425 1.00 94.81 130 LEU A N 1
ATOM 1024 C CA . LEU A 1 130 ? -16.077 -0.377 19.751 1.00 94.81 130 LEU A CA 1
ATOM 1025 C C . LEU A 1 130 ? -17.457 -0.277 19.095 1.00 94.81 130 LEU A C 1
ATOM 1027 O O . LEU A 1 130 ? -18.371 0.212 19.746 1.00 94.81 130 LEU A O 1
ATOM 1031 N N . ALA A 1 131 ? -17.604 -0.745 17.854 1.00 92.94 131 ALA A N 1
ATOM 1032 C CA . ALA A 1 131 ? -18.883 -0.774 17.149 1.00 92.94 131 ALA A CA 1
ATOM 1033 C C . ALA A 1 131 ? -19.902 -1.651 17.895 1.00 92.94 131 ALA A C 1
ATOM 1035 O O . ALA A 1 131 ? -20.968 -1.170 18.248 1.00 92.94 131 ALA A O 1
ATOM 1036 N N . ASN A 1 132 ? -19.504 -2.863 18.297 1.00 89.94 132 ASN A N 1
ATOM 1037 C CA . ASN A 1 132 ? -20.365 -3.804 19.030 1.00 89.94 132 ASN A CA 1
ATOM 1038 C C . ASN A 1 132 ? -20.757 -3.348 20.453 1.00 89.94 132 ASN A C 1
ATOM 1040 O O . ASN A 1 132 ? -21.505 -4.043 21.129 1.00 89.94 132 ASN A O 1
ATOM 1044 N N . ARG A 1 133 ? -20.177 -2.255 20.967 1.00 82.81 133 ARG A N 1
ATOM 1045 C CA . ARG A 1 133 ? -20.528 -1.665 22.275 1.00 82.81 133 ARG A CA 1
ATOM 1046 C C . ARG A 1 133 ? -21.520 -0.508 22.153 1.00 82.81 133 ARG A C 1
ATOM 1048 O O . ARG A 1 133 ? -21.911 0.040 23.180 1.00 82.81 133 ARG A O 1
ATOM 1055 N N . GLN A 1 134 ? -21.800 -0.063 20.929 1.00 58.28 134 GLN A N 1
ATOM 1056 C CA . GLN A 1 134 ? -22.708 1.047 20.635 1.00 58.28 134 GLN A CA 1
ATOM 1057 C C . GLN A 1 134 ? -24.084 0.574 20.142 1.00 58.28 134 GLN A C 1
ATOM 1059 O O . GLN A 1 134 ? -24.963 1.420 19.987 1.00 58.28 134 GLN A O 1
ATOM 1064 N N . ASP A 1 135 ? -24.252 -0.739 19.962 1.00 49.31 135 ASP A N 1
ATOM 1065 C CA . ASP A 1 135 ? -25.531 -1.441 19.795 1.00 49.31 135 ASP A CA 1
ATOM 1066 C C . ASP A 1 135 ? -26.050 -1.941 21.156 1.00 49.31 135 ASP A C 1
ATOM 1068 O O . ASP A 1 135 ? -27.285 -1.927 21.361 1.00 49.31 135 ASP A O 1
#

pLDDT: mean 93.72, std 6.53, range [49.31, 98.5]

Mean predicted aligned error: 3.33 Å

Sequence (135 aa):
MLTPAERLEEILKLLDKLEDISADTPIVVEGRRDVEAFKRMGIARNVVSIGKGLSIFTFCENISREHAEVVVMTDWDRKGGRLARSLKEAFEANGVKVNDRLRAQLVMLSKKEVKDIESMPTFIGRLRTLANRQD

Secondary structure (DSSP, 8-state):
---HHHHHHHHHHHHHHHHHHTTTS-EEESSHHHHHHHHHTT--SSEEE--SS--HHHHHHHHHTT-SEEEE---SSHHHHHHHHHHHHHHHHTT-EEE-HHHHHHHHHHTTT--SGGGHHHHHHHHHHHHTT--